Protein AF-A0A2H5QY42-F1 (afdb_monomer)

Structure (mmCIF, N/CA/C/O backbone):
data_AF-A0A2H5QY42-F1
#
_entry.id   AF-A0A2H5QY42-F1
#
loop_
_atom_site.group_PDB
_atom_site.id
_atom_site.type_symbol
_atom_site.label_atom_id
_atom_site.label_alt_id
_atom_site.label_comp_id
_atom_site.label_asym_id
_atom_site.label_entity_id
_atom_site.label_seq_id
_atom_site.pdbx_PDB_ins_code
_atom_site.Cartn_x
_atom_site.Cartn_y
_atom_site.Cartn_z
_atom_site.occupancy
_atom_site.B_iso_or_equiv
_atom_site.auth_seq_id
_atom_site.auth_comp_id
_atom_site.auth_asym_id
_atom_site.auth_atom_id
_atom_site.pdbx_PDB_model_num
ATOM 1 N N . MET A 1 1 ? -23.268 0.022 14.974 1.00 42.97 1 MET A N 1
ATOM 2 C CA . MET A 1 1 ? -22.648 -1.288 14.694 1.00 42.97 1 MET A CA 1
ATOM 3 C C . MET A 1 1 ? -21.366 -0.972 13.946 1.00 42.97 1 MET A C 1
ATOM 5 O O . MET A 1 1 ? -21.372 -0.939 12.729 1.00 42.97 1 MET A O 1
ATOM 9 N N . GLU A 1 2 ? -20.327 -0.563 14.672 1.00 47.66 2 GLU A N 1
ATOM 10 C CA . GLU A 1 2 ? -19.066 -0.109 14.073 1.00 47.66 2 GLU A CA 1
ATOM 11 C C . GLU A 1 2 ? -18.099 -1.301 14.008 1.00 47.66 2 GLU A C 1
ATOM 13 O O . GLU A 1 2 ? -17.706 -1.844 15.035 1.00 47.66 2 GLU A O 1
ATOM 18 N N . ALA A 1 3 ? -17.831 -1.721 12.770 1.00 53.84 3 ALA A N 1
ATOM 19 C CA . ALA A 1 3 ? -16.745 -2.552 12.246 1.00 53.84 3 ALA A CA 1
ATOM 20 C C . ALA A 1 3 ? -16.184 -3.713 13.101 1.00 53.84 3 ALA A C 1
ATOM 22 O O . ALA A 1 3 ? -15.238 -3.553 13.868 1.00 53.84 3 ALA A O 1
ATOM 23 N N . GLU A 1 4 ? -16.614 -4.935 12.770 1.00 61.94 4 GLU A N 1
ATOM 24 C CA . GLU A 1 4 ? -15.935 -6.205 13.096 1.00 61.94 4 GLU A CA 1
ATOM 25 C C . GLU A 1 4 ? -14.448 -6.219 12.661 1.00 61.94 4 GLU A C 1
ATOM 27 O O . GLU A 1 4 ? -13.605 -6.845 13.298 1.00 61.94 4 GLU A O 1
ATOM 32 N N . MET A 1 5 ? -14.088 -5.431 11.637 1.00 63.03 5 MET A N 1
ATOM 33 C CA . MET A 1 5 ? -12.700 -5.232 11.187 1.00 63.03 5 MET A CA 1
ATOM 34 C C . MET A 1 5 ? -11.836 -4.377 12.125 1.00 63.03 5 MET A C 1
ATOM 36 O O . MET A 1 5 ? -10.616 -4.442 12.018 1.00 63.03 5 MET A O 1
ATOM 40 N N . GLY A 1 6 ? -12.418 -3.604 13.049 1.00 63.06 6 GLY A N 1
ATOM 41 C CA . GLY A 1 6 ? -11.655 -2.829 14.038 1.00 63.06 6 GLY A CA 1
ATOM 42 C C . GLY A 1 6 ? -11.011 -3.687 15.135 1.00 63.06 6 GLY A C 1
ATOM 43 O O . GLY A 1 6 ? -10.157 -3.199 15.868 1.00 63.06 6 GLY A O 1
ATOM 44 N N . LEU A 1 7 ? -11.408 -4.959 15.242 1.00 79.25 7 LEU A N 1
ATOM 45 C CA . LEU A 1 7 ? -10.840 -5.927 16.184 1.00 79.25 7 LEU A CA 1
ATOM 46 C C . LEU A 1 7 ? -9.617 -6.661 15.619 1.00 79.25 7 LEU A C 1
ATOM 48 O O . LEU A 1 7 ? -8.904 -7.331 16.367 1.00 79.25 7 LEU A O 1
ATOM 52 N N . LEU A 1 8 ? -9.380 -6.573 14.306 1.00 87.25 8 LEU A N 1
ATOM 53 C CA . LEU A 1 8 ? -8.234 -7.219 13.682 1.00 87.25 8 LEU A CA 1
ATOM 54 C C . LEU A 1 8 ? -6.952 -6.440 14.005 1.00 87.25 8 LEU A C 1
ATOM 56 O O . LEU A 1 8 ? -6.952 -5.209 13.946 1.00 87.25 8 LEU A O 1
ATOM 60 N N . PRO A 1 9 ? -5.834 -7.131 14.284 1.00 91.69 9 PRO A N 1
ATOM 61 C CA . PRO A 1 9 ? -4.535 -6.482 14.369 1.00 91.69 9 PRO A CA 1
ATOM 62 C C . PRO A 1 9 ? -4.225 -5.716 13.080 1.00 91.69 9 PRO A C 1
ATOM 64 O O . PRO A 1 9 ? -4.494 -6.206 11.980 1.00 91.69 9 PRO A O 1
ATOM 67 N N . GLU A 1 10 ? -3.588 -4.551 13.203 1.00 92.38 10 GLU A N 1
ATOM 68 C CA . GLU A 1 10 ? -3.227 -3.702 12.061 1.00 92.38 10 GLU A CA 1
ATOM 69 C C . GLU A 1 10 ? -2.454 -4.473 10.981 1.00 92.38 10 GLU A C 1
ATOM 71 O O . GLU A 1 10 ? -2.743 -4.334 9.797 1.00 92.38 10 GLU A O 1
ATOM 76 N N . GLY A 1 11 ? -1.541 -5.364 11.382 1.00 93.38 11 GLY A N 1
ATOM 77 C CA . GLY A 1 11 ? -0.790 -6.212 10.454 1.00 93.38 11 GLY A CA 1
ATOM 78 C C . GLY A 1 11 ? -1.665 -7.169 9.634 1.00 93.38 11 GLY A C 1
ATOM 79 O O . GLY A 1 11 ? -1.374 -7.410 8.465 1.00 93.38 11 GLY A O 1
ATOM 80 N N . CYS A 1 12 ? -2.767 -7.679 10.196 1.00 94.75 12 CYS A N 1
ATOM 81 C CA . CYS A 1 12 ? -3.722 -8.504 9.451 1.00 94.75 12 CYS A CA 1
ATOM 82 C C . CYS A 1 12 ? -4.463 -7.668 8.403 1.00 94.75 12 CYS A C 1
ATOM 84 O O . CYS A 1 12 ? -4.629 -8.112 7.267 1.00 94.75 12 CYS A O 1
ATOM 86 N N . ILE A 1 13 ? -4.863 -6.448 8.769 1.00 95.31 13 ILE A N 1
ATOM 87 C CA . ILE A 1 13 ? -5.519 -5.501 7.862 1.00 95.31 13 ILE A CA 1
ATOM 88 C C . ILE A 1 13 ? -4.549 -5.108 6.740 1.00 95.31 13 ILE A C 1
ATOM 90 O O . ILE A 1 13 ? -4.900 -5.217 5.569 1.00 95.31 13 ILE A O 1
ATOM 94 N N . ALA A 1 14 ? -3.308 -4.748 7.077 1.00 96.94 14 ALA A N 1
ATOM 95 C CA . ALA A 1 14 ? -2.256 -4.421 6.117 1.00 96.94 14 ALA A CA 1
ATOM 96 C C . ALA A 1 14 ? -1.984 -5.592 5.161 1.00 96.94 14 ALA A C 1
ATOM 98 O O . ALA A 1 14 ? -1.920 -5.403 3.949 1.00 96.94 14 ALA A O 1
ATOM 99 N N . ASN A 1 15 ? -1.917 -6.823 5.676 1.00 96.50 15 ASN A N 1
ATOM 100 C CA . ASN A 1 15 ? -1.748 -8.004 4.839 1.00 96.50 15 ASN A CA 1
ATOM 101 C C . ASN A 1 15 ? -2.892 -8.145 3.825 1.00 96.50 15 ASN A C 1
ATO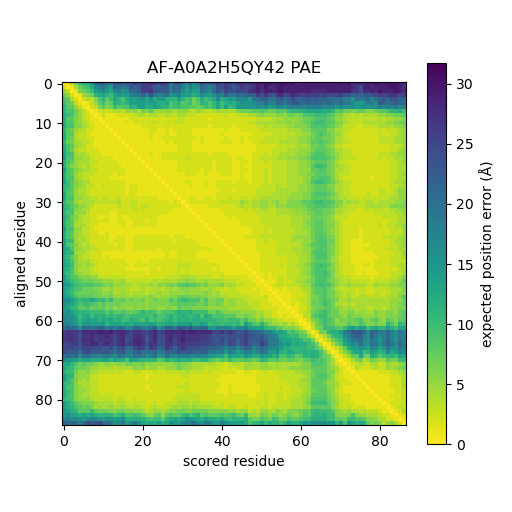M 103 O O . ASN A 1 15 ? -2.612 -8.318 2.645 1.00 96.50 15 ASN A O 1
ATOM 107 N N . VAL A 1 16 ? -4.159 -8.003 4.235 1.00 96.19 16 VAL A N 1
ATOM 108 C CA . VAL A 1 16 ? -5.310 -8.033 3.307 1.00 96.19 16 VAL A CA 1
ATOM 109 C C . VAL A 1 16 ? -5.223 -6.908 2.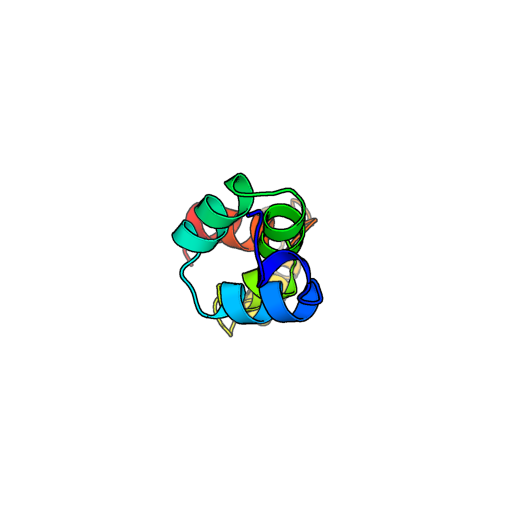273 1.00 96.19 16 VAL A C 1
ATOM 111 O O . VAL A 1 16 ? -5.385 -7.169 1.083 1.00 96.19 16 VAL A O 1
ATOM 114 N N . ILE A 1 17 ? -4.914 -5.677 2.698 1.00 96.88 17 ILE A N 1
ATOM 115 C CA . ILE A 1 17 ? -4.772 -4.525 1.794 1.00 96.88 17 ILE A CA 1
ATOM 116 C C . ILE A 1 17 ? -3.661 -4.767 0.762 1.00 96.88 17 ILE A C 1
ATOM 118 O O . ILE A 1 17 ? -3.827 -4.387 -0.395 1.00 96.88 17 ILE A O 1
ATOM 122 N N . SER A 1 18 ? -2.573 -5.453 1.126 1.00 97.69 18 SER A N 1
ATOM 123 C CA . SER A 1 18 ? -1.475 -5.779 0.202 1.00 97.69 18 SER A CA 1
ATOM 124 C C . SER A 1 18 ? -1.904 -6.643 -0.996 1.00 97.69 18 SER A C 1
ATOM 126 O O . SER A 1 18 ? -1.234 -6.638 -2.022 1.00 97.69 18 SER A O 1
ATOM 128 N N . PHE A 1 19 ? -3.031 -7.359 -0.899 1.00 96.94 19 PHE A N 1
ATOM 129 C CA . PHE A 1 19 ? -3.607 -8.142 -2.003 1.00 96.94 19 PHE A CA 1
ATOM 130 C C . PHE A 1 19 ? -4.619 -7.357 -2.851 1.00 96.94 19 PHE A C 1
ATOM 132 O O . PHE A 1 19 ? -5.225 -7.919 -3.764 1.00 96.94 19 PHE A O 1
ATOM 139 N N . THR A 1 20 ? -4.836 -6.078 -2.549 1.00 96.62 20 THR A N 1
ATOM 140 C CA . THR A 1 20 ? -5.708 -5.190 -3.330 1.00 96.62 20 THR A CA 1
ATOM 141 C C . THR A 1 20 ? -4.899 -4.399 -4.361 1.00 96.62 20 THR A C 1
ATOM 143 O O . THR A 1 20 ? -3.733 -4.696 -4.609 1.00 96.62 20 THR A O 1
ATOM 146 N N . THR A 1 21 ? -5.503 -3.393 -4.997 1.00 97.00 21 THR A N 1
ATOM 147 C CA . THR A 1 21 ? -4.767 -2.466 -5.866 1.00 97.00 21 THR A CA 1
ATOM 148 C C . THR A 1 21 ? -4.270 -1.241 -5.083 1.00 97.00 21 THR A C 1
ATOM 150 O O . THR A 1 21 ? -4.894 -0.858 -4.090 1.00 97.00 21 THR A O 1
ATOM 153 N N . PRO A 1 22 ? -3.232 -0.521 -5.558 1.00 96.88 22 PRO A N 1
ATOM 154 C CA . PRO A 1 22 ? -2.801 0.745 -4.950 1.00 96.88 22 PRO A CA 1
ATOM 155 C C . PRO A 1 22 ? -3.935 1.774 -4.830 1.00 96.88 22 PRO A C 1
ATOM 157 O O . PRO A 1 22 ? -4.021 2.530 -3.863 1.00 96.88 22 PRO A O 1
ATOM 160 N N . ARG A 1 23 ? -4.856 1.781 -5.804 1.00 96.75 23 ARG A N 1
ATOM 161 C CA . ARG A 1 23 ? -6.047 2.638 -5.782 1.00 96.75 23 ARG A CA 1
ATOM 162 C C . ARG A 1 23 ? -6.990 2.259 -4.642 1.00 96.75 23 ARG A C 1
ATOM 164 O O . ARG A 1 23 ? -7.533 3.151 -3.991 1.00 96.75 23 ARG A O 1
ATOM 171 N N . ASP A 1 24 ? -7.199 0.967 -4.416 1.00 97.44 24 ASP A N 1
ATOM 172 C CA . ASP A 1 24 ? -8.065 0.485 -3.343 1.00 97.44 24 ASP A CA 1
ATOM 173 C C . ASP A 1 24 ? -7.434 0.727 -1.972 1.00 97.44 24 ASP A C 1
ATOM 175 O O . ASP A 1 24 ? -8.129 1.213 -1.085 1.00 97.44 24 ASP A O 1
ATOM 179 N N . ALA A 1 25 ? -6.119 0.542 -1.821 1.00 97.38 25 ALA A N 1
ATOM 180 C CA . ALA A 1 25 ? -5.395 0.929 -0.610 1.00 97.38 25 ALA A CA 1
ATOM 181 C C . ALA A 1 25 ? -5.603 2.418 -0.266 1.00 97.38 25 ALA A C 1
ATOM 183 O O . ALA A 1 25 ? -5.957 2.757 0.866 1.00 97.38 25 ALA A O 1
ATOM 184 N N . CYS A 1 26 ? -5.496 3.315 -1.255 1.00 95.94 26 CYS A N 1
ATOM 185 C CA . CYS A 1 26 ? -5.788 4.739 -1.064 1.00 95.94 26 CYS A CA 1
ATOM 186 C C . CYS A 1 26 ? -7.239 4.995 -0.624 1.00 95.94 26 CYS A C 1
ATOM 188 O O . CYS A 1 26 ? -7.472 5.812 0.265 1.00 95.94 26 CYS A O 1
ATOM 190 N N . ARG A 1 27 ? -8.223 4.294 -1.197 1.00 97.25 27 ARG A N 1
ATOM 191 C CA . ARG A 1 27 ? -9.635 4.429 -0.794 1.00 97.25 27 ARG A CA 1
ATOM 192 C C . ARG A 1 27 ? -9.869 3.929 0.628 1.00 97.25 27 ARG A C 1
ATOM 194 O O . ARG A 1 27 ? -10.512 4.619 1.415 1.00 97.25 27 ARG A O 1
ATOM 201 N N . LEU A 1 28 ? -9.308 2.769 0.966 1.00 95.00 28 LEU A N 1
ATOM 202 C CA . LEU A 1 28 ? -9.408 2.171 2.296 1.00 95.00 28 LEU A CA 1
ATOM 203 C C . LEU A 1 28 ? -8.810 3.091 3.364 1.00 95.00 28 LEU A C 1
ATOM 205 O O . LEU A 1 28 ? -9.398 3.235 4.432 1.00 95.00 28 LEU A O 1
ATOM 209 N N . SER A 1 29 ? -7.734 3.818 3.046 1.00 95.56 29 SER A N 1
ATOM 210 C CA . SER A 1 29 ? -7.123 4.784 3.970 1.00 95.56 29 SER A CA 1
ATOM 211 C C . SER A 1 29 ? -8.065 5.903 4.444 1.00 95.56 29 SER A C 1
ATOM 213 O O . SER A 1 29 ? -7.822 6.517 5.477 1.00 95.56 29 SER A O 1
ATOM 215 N N . SER A 1 30 ? -9.152 6.173 3.714 1.00 94.56 30 SER A N 1
ATOM 216 C CA . SER A 1 30 ? -10.134 7.206 4.072 1.00 94.56 30 SER A CA 1
ATOM 217 C C . SER A 1 30 ? -11.296 6.685 4.926 1.00 94.56 30 SER A C 1
ATOM 219 O O . SER A 1 30 ? -12.134 7.477 5.346 1.00 94.56 30 SER A O 1
ATOM 221 N N . VAL A 1 31 ? -11.370 5.373 5.182 1.00 92.44 31 VAL A N 1
ATOM 222 C CA . VAL A 1 31 ? -12.488 4.749 5.912 1.00 92.44 31 VAL A CA 1
ATOM 223 C C . VAL A 1 31 ? -12.358 4.945 7.423 1.00 92.44 31 VAL A C 1
ATOM 225 O O . VAL A 1 31 ? -13.329 5.294 8.087 1.00 92.44 31 VAL A O 1
ATOM 228 N N . SER A 1 32 ? -11.167 4.718 7.984 1.00 91.56 32 SER A N 1
ATOM 229 C CA . SER A 1 32 ? -10.888 4.913 9.411 1.00 91.56 32 SER A CA 1
ATOM 230 C C . SER A 1 32 ? -9.394 5.123 9.660 1.00 91.56 32 SER A C 1
ATOM 232 O O . SER A 1 32 ? -8.568 4.855 8.789 1.00 91.56 32 SER A O 1
ATOM 234 N N . THR A 1 33 ? -9.023 5.555 10.866 1.00 92.38 33 THR A N 1
ATOM 235 C CA . THR A 1 33 ? -7.613 5.723 11.261 1.00 92.38 33 THR A CA 1
ATOM 236 C C . THR A 1 33 ? -6.831 4.409 11.258 1.00 92.38 33 THR A C 1
ATOM 238 O O . THR A 1 33 ? -5.662 4.406 10.882 1.00 92.38 33 THR A O 1
ATOM 241 N N . VAL A 1 34 ? -7.473 3.291 11.612 1.00 93.56 34 VAL A N 1
ATOM 242 C CA . VAL A 1 34 ? -6.854 1.955 11.588 1.00 93.56 34 VAL A CA 1
ATOM 243 C C . VAL A 1 34 ? -6.581 1.521 10.149 1.00 93.56 34 VAL A C 1
ATOM 245 O O . VAL A 1 34 ? -5.470 1.101 9.832 1.00 93.56 34 VAL A O 1
ATOM 2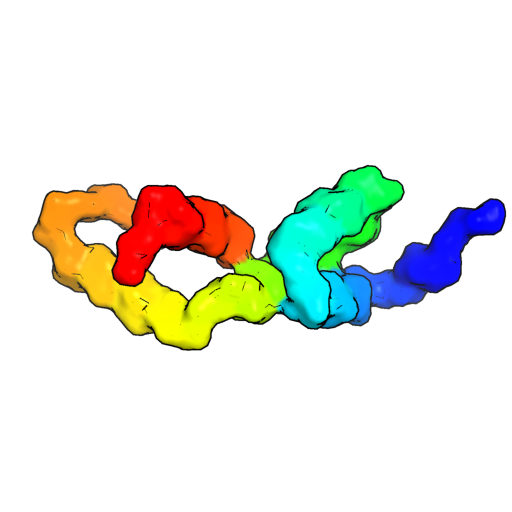48 N N . PHE A 1 35 ? -7.561 1.685 9.253 1.00 94.25 35 PHE A N 1
ATOM 249 C CA . PHE A 1 35 ? -7.356 1.408 7.831 1.00 94.25 35 PHE A CA 1
ATOM 250 C C . PHE A 1 35 ? -6.322 2.341 7.213 1.00 94.25 35 PHE A C 1
ATOM 252 O O . PHE A 1 35 ? -5.543 1.897 6.378 1.00 94.25 35 PHE A O 1
ATOM 259 N N . LYS A 1 36 ? -6.287 3.610 7.629 1.00 95.88 36 LYS A N 1
ATOM 260 C CA . LYS A 1 36 ? -5.256 4.558 7.210 1.00 95.88 36 LYS A CA 1
ATOM 261 C C . LYS A 1 36 ? -3.865 4.056 7.577 1.00 95.88 36 LYS A C 1
ATOM 263 O O . LYS A 1 36 ? -3.045 3.902 6.681 1.00 95.88 36 LYS A O 1
ATOM 268 N N . SER A 1 37 ? -3.630 3.750 8.853 1.00 96.00 37 SER A N 1
ATOM 269 C CA . SER A 1 37 ? -2.330 3.261 9.330 1.00 96.00 37 SER A CA 1
ATOM 270 C C . SER A 1 37 ? -1.896 2.000 8.576 1.00 96.00 37 SER A C 1
ATOM 272 O O . SER A 1 37 ? -0.821 1.964 7.979 1.00 96.00 37 SER A O 1
ATOM 274 N N . ALA A 1 38 ? -2.798 1.019 8.464 1.00 96.50 38 ALA A N 1
ATOM 275 C CA . ALA A 1 38 ? -2.537 -0.217 7.735 1.00 96.50 38 ALA A CA 1
ATOM 276 C C . ALA A 1 38 ? -2.251 0.014 6.238 1.00 96.50 38 ALA A C 1
ATOM 278 O O . ALA A 1 38 ? -1.313 -0.567 5.697 1.00 96.50 38 ALA A O 1
ATOM 279 N N . ALA A 1 39 ? -3.035 0.862 5.562 1.00 96.94 39 ALA A N 1
ATOM 280 C CA . ALA A 1 39 ? -2.894 1.154 4.133 1.00 96.94 39 ALA A CA 1
ATOM 281 C C . ALA A 1 39 ? -1.637 1.968 3.794 1.00 96.94 39 ALA A C 1
ATOM 283 O O . ALA A 1 39 ? -1.166 1.926 2.657 1.00 96.94 39 ALA A O 1
ATOM 284 N N . GLU A 1 40 ? -1.110 2.741 4.743 1.00 96.38 40 GLU A N 1
ATOM 285 C CA . GLU A 1 40 ? 0.120 3.521 4.573 1.00 96.38 40 GLU A CA 1
ATOM 286 C C . GLU A 1 40 ? 1.387 2.736 4.947 1.00 96.38 40 GLU A C 1
ATOM 288 O O . GLU A 1 40 ? 2.488 3.214 4.690 1.00 96.38 40 GLU A O 1
ATOM 293 N N . SER A 1 41 ? 1.248 1.520 5.483 1.00 97.31 41 SER A N 1
ATOM 294 C CA . SER A 1 41 ? 2.369 0.669 5.881 1.00 97.31 41 SER A CA 1
ATOM 295 C C . SER A 1 41 ? 3.216 0.201 4.697 1.00 97.31 41 SER A C 1
ATOM 297 O O . SER A 1 41 ? 2.698 -0.286 3.690 1.00 97.31 41 SER A O 1
ATOM 299 N N . ASP A 1 42 ? 4.537 0.210 4.864 1.00 97.00 42 ASP A N 1
ATOM 300 C CA . ASP A 1 42 ? 5.483 -0.346 3.892 1.00 97.00 42 ASP A CA 1
ATOM 301 C C . ASP A 1 42 ? 5.215 -1.821 3.553 1.00 97.00 42 ASP A C 1
ATOM 303 O O . ASP A 1 42 ? 5.548 -2.257 2.455 1.00 97.00 42 ASP A O 1
ATOM 307 N N . ALA A 1 43 ? 4.581 -2.596 4.442 1.00 96.31 43 ALA A N 1
ATOM 308 C CA . ALA A 1 43 ? 4.195 -3.978 4.146 1.00 96.31 43 ALA A CA 1
ATOM 309 C C . ALA A 1 43 ? 3.176 -4.076 2.994 1.00 96.31 43 ALA A C 1
ATOM 311 O O . ALA A 1 43 ? 3.225 -5.016 2.203 1.00 96.31 43 ALA A O 1
ATOM 312 N N . VAL A 1 44 ? 2.274 -3.094 2.879 1.00 98.12 44 VAL A N 1
ATOM 313 C CA .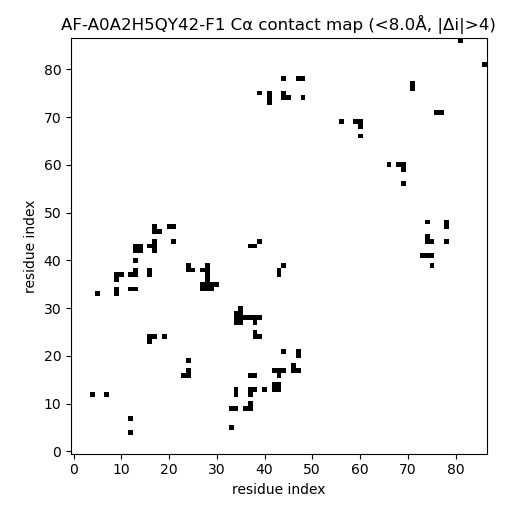 VAL A 1 44 ? 1.323 -2.987 1.763 1.00 98.12 44 VAL A CA 1
ATOM 314 C C . VAL A 1 44 ? 2.062 -2.601 0.490 1.00 98.12 44 VAL A C 1
ATOM 316 O O . VAL A 1 44 ? 1.945 -3.279 -0.529 1.00 98.12 44 VAL A O 1
ATOM 319 N N . TRP A 1 45 ? 2.844 -1.522 0.559 1.00 97.50 45 TRP A N 1
ATOM 320 C CA . TRP A 1 45 ? 3.470 -0.928 -0.620 1.00 97.50 45 TRP A CA 1
ATOM 321 C C . TRP A 1 45 ? 4.605 -1.778 -1.192 1.00 97.50 45 TRP A C 1
ATOM 323 O O . TRP A 1 45 ? 4.810 -1.748 -2.399 1.00 97.50 45 TRP A O 1
ATOM 333 N N . GLU A 1 46 ? 5.257 -2.615 -0.381 1.00 96.56 46 GLU A N 1
ATOM 334 C CA . GLU A 1 46 ? 6.184 -3.653 -0.855 1.00 96.56 46 GLU A CA 1
ATOM 335 C C . GLU A 1 46 ? 5.556 -4.544 -1.931 1.00 96.56 46 GLU A C 1
ATOM 337 O O . GLU A 1 46 ? 6.197 -4.872 -2.922 1.00 96.56 46 GLU A O 1
ATOM 342 N N . ARG A 1 47 ? 4.281 -4.915 -1.766 1.00 96.31 47 ARG A N 1
ATOM 343 C CA . ARG A 1 47 ? 3.572 -5.800 -2.701 1.00 96.31 47 ARG A CA 1
ATOM 344 C C . ARG A 1 47 ? 3.223 -5.122 -4.025 1.00 96.31 47 ARG A C 1
ATOM 346 O O . ARG A 1 47 ? 2.944 -5.808 -5.004 1.00 96.31 47 ARG A O 1
ATOM 353 N N . PHE A 1 48 ? 3.172 -3.792 -4.025 1.00 96.00 48 PHE A N 1
ATOM 354 C CA . PHE A 1 48 ? 2.828 -2.980 -5.190 1.00 96.00 48 PHE A CA 1
ATOM 355 C C . PHE A 1 48 ? 4.054 -2.574 -6.003 1.00 96.00 48 PHE A C 1
ATOM 357 O O . PHE A 1 48 ? 3.909 -2.152 -7.150 1.00 96.00 48 PHE A O 1
ATOM 364 N N . LEU A 1 49 ? 5.248 -2.676 -5.418 1.00 94.81 49 LEU A N 1
ATOM 365 C CA . LEU A 1 49 ? 6.492 -2.375 -6.104 1.00 94.81 49 LEU A CA 1
ATOM 366 C C . LEU A 1 49 ? 6.882 -3.505 -7.073 1.00 94.81 49 LEU A C 1
ATOM 368 O O . LEU A 1 49 ? 6.575 -4.675 -6.826 1.00 94.81 49 LEU A O 1
ATOM 372 N N . PRO A 1 50 ? 7.583 -3.179 -8.172 1.00 91.88 50 PRO A N 1
ATOM 373 C CA . PRO A 1 50 ? 8.192 -4.186 -9.034 1.00 91.88 50 PRO A CA 1
ATOM 374 C C . PRO A 1 50 ? 9.191 -5.045 -8.246 1.00 91.88 50 PRO A C 1
ATOM 376 O O . PRO A 1 50 ? 9.931 -4.488 -7.442 1.00 91.88 50 PRO A O 1
ATOM 379 N N . PRO A 1 51 ? 9.299 -6.360 -8.493 1.00 90.12 51 PRO A N 1
ATOM 380 C CA . PRO A 1 51 ? 10.212 -7.234 -7.746 1.00 90.12 51 PRO A CA 1
ATOM 381 C C . PRO A 1 51 ? 11.687 -6.809 -7.855 1.00 90.12 51 PRO A C 1
ATOM 383 O O . PRO A 1 51 ? 12.459 -7.015 -6.922 1.00 90.12 51 PRO A O 1
ATOM 386 N N . ASP A 1 52 ? 12.059 -6.164 -8.960 1.00 89.12 52 ASP A N 1
ATOM 387 C CA . ASP A 1 52 ? 13.418 -5.692 -9.231 1.00 89.12 52 ASP A CA 1
ATOM 388 C C . ASP A 1 52 ? 13.689 -4.273 -8.689 1.00 89.12 52 ASP A C 1
ATOM 390 O O . ASP A 1 52 ? 14.752 -3.703 -8.921 1.00 89.12 52 ASP A O 1
ATOM 394 N N . TYR A 1 53 ? 12.769 -3.667 -7.924 1.00 88.88 53 TYR A N 1
ATOM 395 C CA . TYR A 1 53 ? 12.999 -2.336 -7.344 1.00 88.88 53 TYR A CA 1
ATOM 396 C C . TYR A 1 53 ? 14.306 -2.199 -6.523 1.00 88.88 53 TYR A C 1
ATOM 398 O O . TYR A 1 53 ? 14.899 -1.115 -6.570 1.00 88.88 53 TYR A O 1
ATOM 406 N N . PRO A 1 54 ? 14.816 -3.224 -5.796 1.00 88.19 54 PRO A N 1
ATOM 407 C CA . PRO A 1 54 ? 16.051 -3.082 -5.025 1.00 88.19 54 PRO A CA 1
ATOM 408 C C . PRO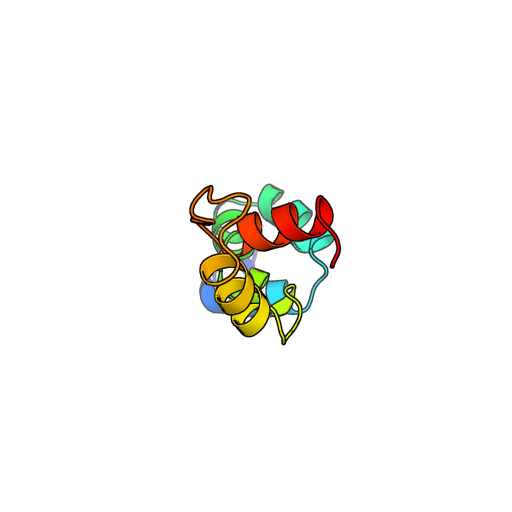 A 1 54 ? 17.286 -2.909 -5.913 1.00 88.19 54 PRO A C 1
ATOM 410 O O . PRO A 1 54 ? 18.181 -2.133 -5.574 1.00 88.19 54 PRO A O 1
ATOM 413 N N . THR A 1 55 ? 17.338 -3.603 -7.056 1.00 86.50 55 THR A N 1
ATOM 414 C CA . THR A 1 55 ? 18.454 -3.471 -8.002 1.00 86.50 55 THR A CA 1
ATOM 415 C C . THR A 1 55 ? 18.435 -2.094 -8.648 1.00 86.50 55 THR A C 1
ATOM 417 O O . THR A 1 55 ? 19.472 -1.443 -8.707 1.00 86.50 55 THR A O 1
ATOM 420 N N . LEU A 1 56 ? 17.248 -1.585 -8.994 1.00 79.50 56 LEU A N 1
ATOM 421 C CA . LEU A 1 56 ? 17.080 -0.230 -9.528 1.00 79.50 56 LEU A CA 1
ATOM 422 C C . LEU A 1 56 ? 17.570 0.848 -8.556 1.00 79.50 56 LEU A C 1
ATOM 424 O O . LEU A 1 56 ? 18.224 1.807 -8.963 1.00 79.50 56 LEU A O 1
ATOM 428 N N . LEU A 1 57 ? 17.286 0.683 -7.262 1.00 82.06 57 LEU A N 1
ATOM 429 C CA . LEU A 1 57 ? 17.735 1.621 -6.234 1.00 82.06 57 LEU A CA 1
ATOM 430 C C . LEU A 1 57 ? 19.268 1.603 -6.091 1.00 82.06 57 LEU A C 1
ATOM 432 O O . LEU A 1 57 ? 19.889 2.651 -5.914 1.00 82.06 57 LEU A O 1
ATOM 436 N N . SER A 1 58 ? 19.881 0.424 -6.237 1.00 82.12 58 SER A N 1
ATOM 437 C CA . SER A 1 58 ? 21.338 0.246 -6.248 1.00 82.12 58 SER A CA 1
ATOM 438 C C . SER A 1 58 ? 22.000 0.854 -7.494 1.00 82.12 58 SER A C 1
ATOM 440 O O . SER A 1 58 ? 23.037 1.517 -7.383 1.00 82.12 58 SER A O 1
ATOM 442 N N . ASP A 1 59 ? 21.406 0.668 -8.675 1.00 77.00 59 ASP A N 1
ATOM 443 C CA . ASP A 1 59 ? 21.898 1.229 -9.939 1.00 77.00 59 ASP A CA 1
ATOM 444 C C . ASP A 1 59 ? 21.808 2.758 -9.951 1.00 77.00 59 ASP A C 1
ATOM 446 O O . ASP A 1 59 ? 22.759 3.437 -10.352 1.00 77.00 59 ASP A O 1
ATOM 450 N N . ALA A 1 60 ? 20.703 3.316 -9.448 1.00 74.31 60 ALA A N 1
ATOM 451 C CA . ALA A 1 60 ? 20.509 4.759 -9.335 1.00 74.31 60 ALA A CA 1
ATOM 452 C C . ALA A 1 60 ? 21.500 5.412 -8.357 1.00 74.31 60 ALA A C 1
ATOM 454 O O . ALA A 1 60 ? 21.990 6.510 -8.615 1.00 74.31 60 ALA A O 1
ATOM 455 N N . ALA A 1 61 ? 21.844 4.732 -7.258 1.00 73.00 61 ALA A N 1
ATOM 456 C CA . ALA A 1 61 ? 22.864 5.205 -6.323 1.00 73.00 61 ALA A CA 1
ATOM 457 C C . ALA A 1 61 ? 24.281 5.190 -6.933 1.00 73.00 61 ALA A C 1
ATOM 459 O O . ALA A 1 61 ? 25.120 6.017 -6.573 1.00 73.00 61 ALA A O 1
ATOM 460 N N . SER A 1 62 ? 24.543 4.270 -7.866 1.00 69.88 62 SER A N 1
ATOM 461 C CA . SER A 1 62 ? 25.852 4.089 -8.510 1.00 69.88 62 SER A CA 1
ATOM 462 C C . SER A 1 62 ? 26.046 5.007 -9.726 1.00 69.88 62 SER A C 1
ATOM 464 O O . SER A 1 62 ? 27.145 5.505 -9.978 1.00 69.88 62 SER A O 1
ATOM 466 N N . SER A 1 63 ? 24.969 5.284 -10.462 1.00 65.69 63 SER A N 1
ATOM 467 C CA . SER A 1 63 ? 24.960 6.064 -11.705 1.00 65.69 63 SER A CA 1
ATOM 468 C C . SER A 1 63 ? 24.859 7.565 -11.418 1.00 65.69 63 SER A C 1
ATOM 470 O O . SER A 1 63 ? 23.844 8.219 -11.647 1.00 65.69 63 SER A O 1
ATOM 472 N N . SER A 1 64 ? 25.929 8.133 -10.866 1.00 58.41 64 SER A N 1
ATOM 473 C CA . SER A 1 64 ? 26.018 9.557 -10.525 1.00 58.41 64 SER A CA 1
ATOM 474 C C . SER A 1 64 ? 26.008 10.447 -11.778 1.00 58.41 64 SER A C 1
ATOM 476 O O . SER A 1 64 ? 27.049 10.779 -12.337 1.00 58.41 64 SER A O 1
ATOM 478 N N . SER A 1 65 ? 24.826 10.855 -12.238 1.00 51.62 65 SER A N 1
ATOM 479 C CA . SER A 1 65 ? 24.657 12.010 -13.144 1.00 51.62 65 SER A CA 1
ATOM 480 C C . SER A 1 65 ? 23.450 12.890 -12.796 1.00 51.62 65 SER A C 1
ATOM 482 O O . SER A 1 65 ? 23.241 13.929 -13.414 1.00 51.62 65 SER A O 1
ATOM 484 N N . SER A 1 66 ? 22.672 12.543 -11.767 1.00 52.72 66 SER A N 1
ATOM 485 C CA . SER A 1 66 ? 21.596 13.387 -11.221 1.00 52.72 66 SER A CA 1
ATOM 486 C C . SER A 1 66 ? 21.365 13.046 -9.747 1.00 52.72 66 SER A C 1
ATOM 488 O O . SER A 1 66 ? 20.281 12.638 -9.343 1.00 52.72 66 SER A O 1
ATOM 490 N N . SER A 1 67 ? 22.424 13.148 -8.942 1.00 49.47 67 SER A N 1
ATOM 491 C CA . SER A 1 67 ? 22.442 12.787 -7.521 1.00 49.47 67 SER A CA 1
ATOM 492 C C . SER A 1 67 ? 21.637 13.773 -6.667 1.00 49.47 67 SER A C 1
ATOM 494 O O . SER A 1 67 ? 22.190 14.573 -5.918 1.00 49.47 67 SER A O 1
ATOM 496 N N . SER A 1 68 ? 20.314 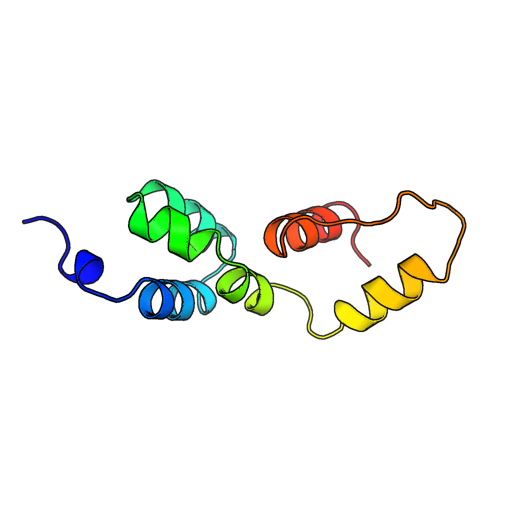13.681 -6.734 1.00 53.00 68 SER A N 1
ATOM 497 C CA . SER A 1 68 ? 19.536 13.777 -5.503 1.00 53.00 68 SER A CA 1
ATOM 498 C C . SER A 1 68 ? 19.629 12.393 -4.882 1.00 53.00 68 SER A C 1
ATOM 500 O O . SER A 1 68 ? 19.251 11.420 -5.527 1.00 53.00 68 SER A O 1
ATOM 502 N N . SER A 1 69 ? 20.202 12.271 -3.684 1.00 55.59 69 SER A N 1
ATOM 503 C CA . SER A 1 69 ? 20.105 11.028 -2.915 1.00 55.59 69 SER A CA 1
ATOM 504 C C . SER A 1 69 ? 18.629 10.620 -2.921 1.00 55.59 69 S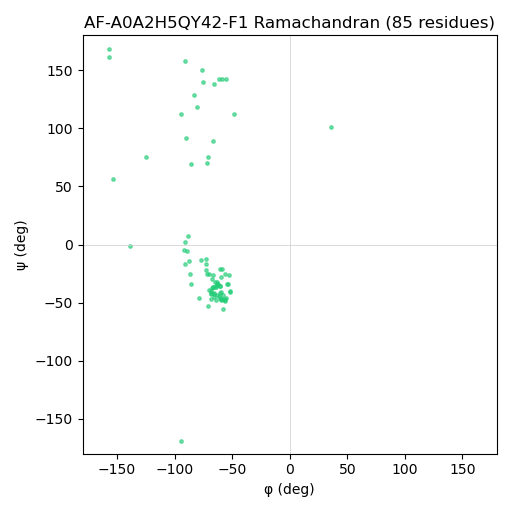ER A C 1
ATOM 506 O O . SER A 1 69 ? 17.801 11.384 -2.424 1.00 55.59 69 SER A O 1
ATOM 508 N N . LEU A 1 70 ? 18.282 9.511 -3.587 1.00 67.44 70 LEU A N 1
ATOM 509 C CA . LEU A 1 70 ? 16.907 9.013 -3.676 1.00 67.44 70 LEU A CA 1
ATOM 510 C C . LEU A 1 70 ? 16.527 8.443 -2.309 1.00 67.44 70 LEU A C 1
ATOM 512 O O . LEU A 1 70 ? 16.468 7.237 -2.089 1.00 67.44 70 LEU A O 1
ATOM 516 N N . HIS A 1 71 ? 16.372 9.345 -1.351 1.00 76.94 71 HIS A N 1
ATOM 517 C CA . HIS A 1 71 ? 16.002 9.038 0.006 1.00 76.94 71 HIS A CA 1
ATOM 518 C C . HIS A 1 71 ? 14.482 9.071 0.080 1.00 76.94 71 HIS A C 1
ATOM 520 O O . HIS A 1 71 ? 13.881 10.119 0.311 1.00 76.94 71 HIS A O 1
ATOM 526 N N . PHE A 1 72 ? 13.870 7.912 -0.139 1.00 86.06 72 PHE A N 1
ATOM 527 C CA . PHE A 1 72 ? 12.442 7.735 0.073 1.00 86.06 72 PHE A CA 1
ATOM 528 C C . PHE A 1 72 ? 12.181 7.458 1.553 1.00 86.06 72 PHE A C 1
ATOM 530 O O . PHE A 1 72 ? 12.789 6.570 2.149 1.00 86.06 72 PHE A O 1
ATOM 537 N N . SER A 1 73 ? 11.262 8.207 2.152 1.00 89.31 73 SER A N 1
ATOM 538 C CA . SER A 1 73 ? 10.809 8.010 3.529 1.00 89.31 73 SER A CA 1
ATOM 539 C C . SER A 1 73 ? 9.836 6.836 3.677 1.00 89.31 73 SER A C 1
ATOM 541 O O . SER A 1 73 ? 9.565 6.420 4.800 1.00 89.31 73 SER A O 1
ATOM 543 N N . SER A 1 74 ? 9.294 6.312 2.572 1.00 93.81 74 SER A N 1
ATOM 544 C CA . SER A 1 74 ? 8.419 5.131 2.553 1.00 93.81 74 SER A CA 1
ATOM 545 C C . SER A 1 74 ? 8.412 4.449 1.183 1.00 93.81 74 SER A C 1
ATOM 547 O O . SER A 1 74 ? 8.700 5.067 0.155 1.00 93.81 74 SER A O 1
ATOM 549 N N . LYS A 1 75 ? 7.985 3.187 1.134 1.00 94.88 75 LYS A N 1
ATOM 550 C CA . LYS A 1 75 ? 7.774 2.447 -0.124 1.00 94.88 75 LYS A CA 1
ATOM 551 C C . LYS A 1 75 ? 6.623 3.011 -0.950 1.00 94.88 75 LYS A C 1
ATOM 553 O O . LYS A 1 75 ? 6.632 2.916 -2.175 1.00 94.88 75 LYS A O 1
ATOM 558 N N . LYS A 1 76 ? 5.660 3.657 -0.290 1.00 95.44 76 LYS A N 1
ATOM 559 C CA . LYS A 1 76 ? 4.606 4.444 -0.939 1.00 95.44 76 LYS A CA 1
ATOM 560 C C . LYS A 1 76 ? 5.187 5.577 -1.774 1.00 95.44 76 LYS A C 1
ATOM 562 O O . LYS A 1 76 ? 4.805 5.757 -2.927 1.00 95.44 76 LYS A O 1
ATOM 567 N N . GLU A 1 77 ? 6.115 6.332 -1.196 1.00 93.50 77 GLU A N 1
ATOM 568 C CA . GLU A 1 77 ? 6.785 7.430 -1.890 1.00 93.50 77 GLU A CA 1
ATOM 569 C C . GLU A 1 77 ? 7.608 6.919 -3.078 1.00 93.50 77 GLU A C 1
ATOM 571 O O . GLU A 1 77 ? 7.499 7.465 -4.176 1.00 93.50 77 GLU A O 1
ATOM 576 N N . LEU A 1 78 ? 8.340 5.815 -2.892 1.00 92.38 78 LEU A N 1
ATOM 577 C CA . LEU A 1 78 ? 9.051 5.139 -3.978 1.00 92.38 78 LEU A CA 1
ATOM 578 C C . LEU A 1 78 ? 8.099 4.735 -5.116 1.00 92.38 78 LEU A C 1
ATOM 580 O O . LEU A 1 78 ? 8.375 5.038 -6.275 1.00 92.38 78 LEU A O 1
ATOM 584 N N . TYR A 1 79 ? 6.959 4.109 -4.804 1.00 93.31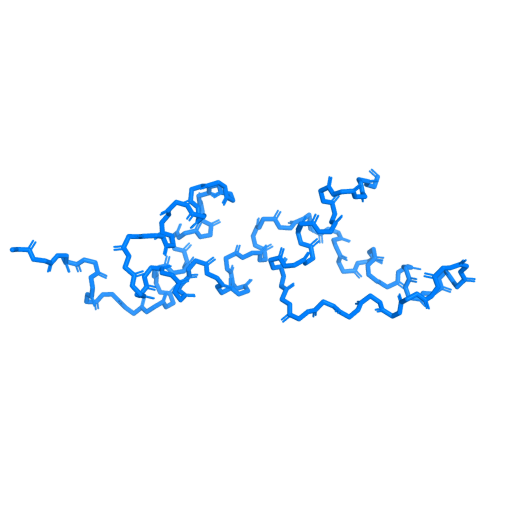 79 TYR A N 1
ATOM 585 C CA . TYR A 1 79 ? 5.966 3.714 -5.808 1.00 93.31 79 TYR A CA 1
ATOM 586 C C . TYR A 1 79 ? 5.495 4.914 -6.643 1.00 93.31 79 TYR A C 1
ATOM 588 O O . TYR A 1 79 ? 5.463 4.850 -7.874 1.00 93.31 79 TYR A O 1
ATOM 596 N N . PHE A 1 80 ? 5.156 6.034 -5.994 1.00 91.88 80 PHE A N 1
ATOM 597 C CA . PHE A 1 80 ? 4.737 7.238 -6.712 1.00 91.88 80 PHE A CA 1
ATOM 598 C C . PHE A 1 80 ? 5.868 7.854 -7.532 1.00 91.88 80 PHE A C 1
ATOM 600 O O . PHE A 1 80 ? 5.607 8.336 -8.632 1.00 91.88 80 PHE A O 1
ATOM 607 N N . SER A 1 81 ? 7.108 7.820 -7.048 1.00 89.12 81 SER A N 1
ATOM 608 C CA . SER A 1 81 ? 8.268 8.278 -7.816 1.00 89.12 81 SER A CA 1
ATOM 609 C C . SER A 1 81 ? 8.427 7.487 -9.120 1.00 89.12 81 SER A C 1
ATOM 611 O O . SER A 1 81 ? 8.502 8.079 -10.197 1.00 89.12 81 SER A O 1
ATOM 613 N N . LEU A 1 82 ? 8.336 6.154 -9.051 1.00 87.19 82 LEU A N 1
ATOM 614 C CA . LEU A 1 82 ? 8.397 5.274 -10.225 1.00 87.19 82 LEU A CA 1
ATOM 615 C C . LEU A 1 82 ? 7.241 5.506 -11.210 1.00 87.19 82 LEU A C 1
ATOM 617 O O . LEU A 1 82 ? 7.427 5.384 -12.416 1.00 87.19 82 LEU A O 1
ATOM 621 N N . CYS A 1 83 ? 6.055 5.887 -10.728 1.00 87.31 83 CYS A N 1
ATOM 622 C CA . CYS A 1 83 ? 4.943 6.246 -11.614 1.00 87.31 83 CYS A CA 1
ATOM 623 C C . CYS A 1 83 ? 5.232 7.503 -12.454 1.00 87.31 83 CYS A C 1
ATOM 625 O O . CYS A 1 83 ? 4.733 7.610 -13.572 1.00 87.31 83 CYS A O 1
ATOM 627 N N . HIS A 1 84 ? 5.998 8.461 -11.922 1.00 84.31 84 HIS A N 1
ATOM 628 C CA . HIS A 1 84 ? 6.368 9.688 -12.639 1.00 84.31 84 HIS A CA 1
ATOM 629 C C . HIS A 1 84 ? 7.623 9.513 -13.496 1.00 84.31 84 HIS A C 1
ATOM 631 O O . HIS A 1 84 ? 7.794 10.229 -14.480 1.00 84.31 84 HIS A O 1
ATOM 637 N N . ASN A 1 85 ? 8.480 8.561 -13.133 1.00 79.50 85 ASN A N 1
ATOM 638 C CA . ASN A 1 85 ? 9.692 8.220 -13.859 1.00 79.50 85 ASN A CA 1
ATOM 639 C C . ASN A 1 85 ? 9.686 6.717 -14.198 1.00 79.50 85 ASN A C 1
ATOM 641 O O . ASN A 1 85 ? 10.382 5.946 -13.525 1.00 79.50 85 ASN A O 1
ATOM 645 N N . PRO A 1 86 ? 8.878 6.292 -15.192 1.00 70.19 86 PRO A N 1
ATOM 646 C CA . PRO A 1 86 ? 8.820 4.895 -15.602 1.00 70.19 86 PRO A CA 1
ATOM 647 C C . PRO A 1 86 ? 10.189 4.440 -16.115 1.00 70.19 86 PRO A C 1
ATOM 649 O O . PRO A 1 86 ? 10.907 5.214 -16.751 1.00 70.19 86 PRO A O 1
ATOM 652 N N . ILE A 1 87 ? 10.534 3.194 -15.798 1.00 62.75 87 ILE A N 1
ATOM 653 C CA . ILE A 1 87 ? 11.798 2.552 -16.176 1.00 62.75 87 ILE A CA 1
ATOM 654 C C . ILE A 1 87 ? 11.664 1.949 -17.576 1.00 62.75 87 ILE A C 1
ATOM 656 O O . ILE A 1 87 ? 10.585 1.374 -17.853 1.00 62.75 87 ILE A O 1
#

Organism: Citrus unshiu (NCBI:txid55188)

Foldseek 3Di:
DPDPPVPDDLQVLLVVLLPPALVVLVVQLVPDVSSVVSSQDLSSLVSVDDPCVVVVLVVVVVPPPDDPNPDDPGSVSVNVVCVVVPD

pLDDT: mean 85.27, std 14.89, range [42.97, 98.12]

InterPro domains:
  IPR001810 F-box domain [PF12937] (7-48)
  IPR001810 F-box domain [PS50181] (2-48)
  IPR036047 F-box-like domain superfamily [SSF81383] (6-84)

Solvent-accessible surface area (backbone atoms only — not comparable to full-atom values): 5223 Å² total; per-residue (Å²): 138,85,57,84,71,75,76,52,56,54,68,58,53,15,55,58,44,32,76,54,50,76,69,51,28,59,56,44,32,73,74,40,72,64,42,24,55,19,44,70,30,51,77,18,30,56,63,74,44,64,92,62,51,66,60,52,55,53,50,57,71,67,56,78,82,72,82,64,80,87,76,62,95,42,45,57,54,45,48,55,49,42,71,78,54,72,131

Sequence (87 aa):
MEAEMGLLPEGCIANVISFTTPRDACRLSSVSTVFKSAAESDAVWERFLPPDYPTLLSDAASSSSSSSSLHFSSKKELYFSLCHNPI

Secondary structure (DSSP, 8-state):
---GGGGS-H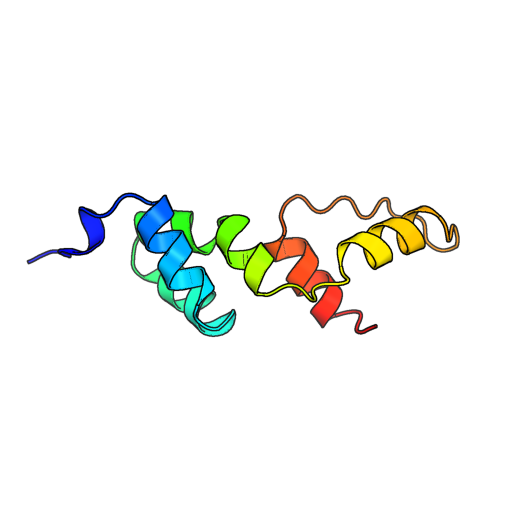HHHHHHHHTS-HHHHHHHTTT-HHHHHHHHSHHHHHTTS-TTHHHHHHHHHHS-SS------SSHHHHHHHHHHS--

Mean predicted aligned error: 6.62 Å

Radius of gyration: 15.39 Å; Cα contacts (8 Å, |Δi|>4): 71; chains: 1; bounding box: 49×22×32 Å

Nearest PDB structures (foldseek):
  3l2o-assembly1_B  TM=7.318E-01  e=9.209E-02  Homo sapiens
  2ovr-assembly1_B  TM=8.177E-01  e=2.249E-01  Homo sapiens
  6o60-assembly1_C  TM=8.562E-01  e=4.079E-01  Homo sapiens
  1fs2-assembly1_C  TM=8.511E-01  e=6.187E-01  Homo sapiens
  2ovq-assembly1_B  TM=5.519E-01  e=1.997E-01  Homo sapiens